Protein AF-H1W0W1-F1 (afdb_monomer)

Sequence (104 aa):
MFCPEAMTFQVNLSKSIPETPKRCKCGYRWKALLPDNKDFVLLKEGFRMSSRFLAKSHSDRNKFACCLCVPSGKSDKYESAEALQAHINLSHTKWQMLHDRDIS

Organism: Colletotrichum higginsianum (strain IMI 349063) (NCBI:txid759273)

Solvent-accessible surface area (backbone atoms only — not comparable to full-atom values): 6257 Å² total; per-residue (Å²): 111,66,27,73,69,12,49,45,46,66,75,38,71,87,63,77,79,66,88,58,102,48,62,47,95,54,53,28,51,57,75,61,81,44,77,90,80,39,78,49,47,79,41,67,97,78,40,64,47,32,60,60,52,50,51,33,14,29,34,35,70,54,21,32,31,52,67,85,29,55,88,74,78,56,55,67,78,24,77,42,70,66,54,44,48,52,50,44,60,74,73,56,84,77,60,67,83,46,57,85,61,68,79,116

Structure (mmCIF, N/CA/C/O backbone):
data_AF-H1W0W1-F1
#
_entry.id   AF-H1W0W1-F1
#
loop_
_atom_site.group_PDB
_atom_site.id
_atom_site.type_symbol
_atom_site.label_atom_id
_atom_site.label_alt_id
_atom_site.label_comp_id
_atom_site.label_asym_id
_atom_site.label_entity_id
_atom_site.label_seq_id
_atom_site.pdbx_PDB_ins_code
_atom_site.Cartn_x
_atom_site.Cartn_y
_atom_site.Cartn_z
_atom_site.occupancy
_atom_site.B_iso_or_equiv
_atom_site.auth_seq_id
_atom_site.auth_comp_id
_atom_site.auth_asym_id
_atom_site.auth_atom_id
_atom_site.pdbx_PDB_model_num
ATOM 1 N N . MET A 1 1 ? 8.316 1.885 -9.139 1.00 71.25 1 MET A N 1
ATOM 2 C CA . MET A 1 1 ? 7.858 0.538 -9.549 1.00 71.25 1 MET A CA 1
ATOM 3 C C . MET A 1 1 ? 7.804 -0.347 -8.312 1.00 71.25 1 MET A C 1
ATOM 5 O O . MET A 1 1 ? 8.718 -0.256 -7.502 1.00 71.25 1 MET A O 1
ATOM 9 N N . PHE A 1 2 ? 6.728 -1.116 -8.130 1.00 81.44 2 PHE A N 1
ATOM 10 C CA . PHE A 1 2 ? 6.583 -2.040 -6.999 1.00 81.44 2 PHE A CA 1
ATOM 11 C C . PHE A 1 2 ? 7.527 -3.229 -7.130 1.00 81.44 2 PHE A C 1
ATOM 13 O O . PHE A 1 2 ? 7.904 -3.615 -8.237 1.00 81.44 2 PHE A O 1
ATOM 20 N N . CYS A 1 3 ? 7.862 -3.847 -6.001 1.00 87.88 3 CYS A N 1
ATOM 21 C CA . CYS A 1 3 ? 8.493 -5.156 -6.035 1.00 87.88 3 CYS A CA 1
ATOM 22 C C . CYS A 1 3 ? 7.511 -6.195 -6.623 1.00 87.88 3 CYS A C 1
ATOM 24 O O . CYS A 1 3 ? 6.318 -6.136 -6.315 1.00 87.88 3 CYS A O 1
ATOM 26 N N . PRO A 1 4 ? 7.972 -7.187 -7.410 1.00 87.38 4 PRO A N 1
ATOM 27 C CA . PRO A 1 4 ? 7.117 -8.279 -7.884 1.00 87.38 4 PRO A CA 1
ATOM 28 C C . PRO A 1 4 ? 6.370 -9.025 -6.769 1.00 87.38 4 PRO A C 1
ATOM 30 O O . PRO A 1 4 ? 5.209 -9.408 -6.933 1.00 87.38 4 PRO A O 1
ATOM 33 N N . GLU A 1 5 ? 7.000 -9.191 -5.602 1.00 87.75 5 GLU A N 1
ATOM 34 C CA . GLU A 1 5 ? 6.338 -9.793 -4.444 1.00 87.75 5 GLU A CA 1
ATOM 35 C C . GLU A 1 5 ? 5.222 -8.881 -3.916 1.00 87.75 5 GLU A C 1
ATOM 37 O O . GLU A 1 5 ? 4.121 -9.377 -3.690 1.00 87.75 5 GLU A O 1
ATOM 42 N N . ALA A 1 6 ? 5.445 -7.562 -3.824 1.00 86.75 6 ALA A N 1
ATOM 43 C CA . ALA A 1 6 ? 4.406 -6.584 -3.474 1.00 86.75 6 ALA A CA 1
ATOM 44 C C . ALA A 1 6 ? 3.213 -6.646 -4.432 1.00 86.75 6 ALA A C 1
ATOM 46 O O . ALA A 1 6 ? 2.070 -6.707 -3.985 1.00 86.75 6 ALA A O 1
ATOM 47 N N . MET A 1 7 ? 3.472 -6.695 -5.744 1.00 85.88 7 MET A N 1
ATOM 48 C CA . MET A 1 7 ? 2.416 -6.813 -6.756 1.00 85.88 7 MET A CA 1
ATOM 49 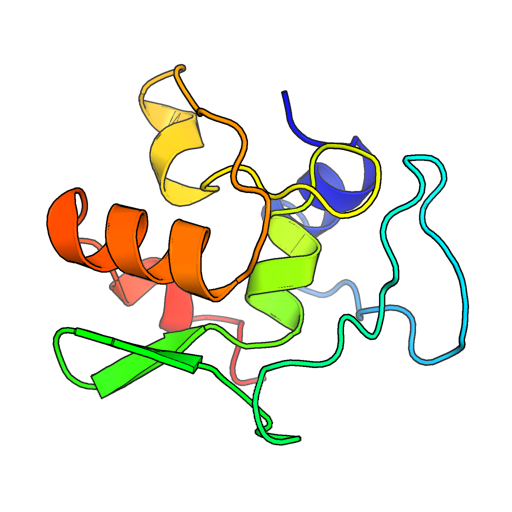C C . MET A 1 7 ? 1.596 -8.088 -6.565 1.00 85.88 7 MET A C 1
ATOM 51 O O . MET A 1 7 ? 0.377 -8.059 -6.706 1.00 85.88 7 MET A O 1
ATOM 55 N N . THR A 1 8 ? 2.232 -9.187 -6.148 1.00 86.62 8 THR A N 1
ATOM 56 C CA . THR A 1 8 ? 1.510 -10.427 -5.833 1.00 86.62 8 THR A CA 1
ATOM 57 C C . THR A 1 8 ? 0.494 -10.219 -4.706 1.00 86.62 8 THR A C 1
ATOM 59 O O . THR A 1 8 ? -0.601 -10.763 -4.780 1.00 86.62 8 THR A O 1
ATOM 62 N N . PHE A 1 9 ? 0.815 -9.414 -3.688 1.00 82.19 9 PHE A N 1
ATOM 63 C CA . PHE A 1 9 ? -0.121 -9.076 -2.606 1.00 82.19 9 PHE A CA 1
ATOM 64 C C . PHE A 1 9 ? -1.217 -8.098 -3.028 1.00 82.19 9 PHE A C 1
ATOM 66 O O . PHE A 1 9 ? -2.273 -8.084 -2.402 1.00 82.19 9 PHE A O 1
ATOM 73 N N . GLN A 1 10 ? -0.986 -7.293 -4.068 1.00 80.62 10 GLN A N 1
ATOM 74 C CA . GLN A 1 10 ? -2.015 -6.422 -4.643 1.00 80.62 10 GLN A CA 1
ATOM 75 C C . GLN 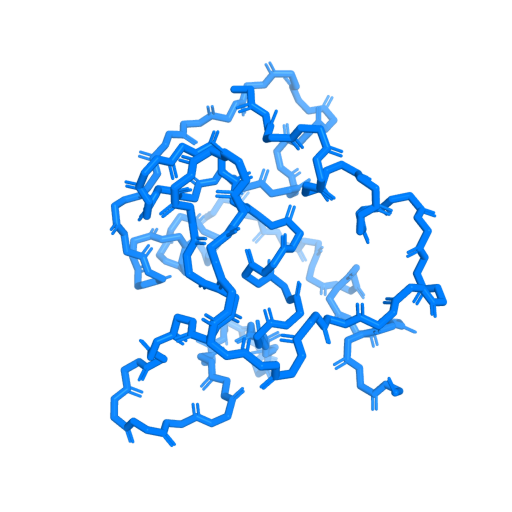A 1 10 ? -3.054 -7.228 -5.436 1.00 80.62 10 GLN A C 1
ATOM 77 O O . GLN A 1 10 ? -4.241 -6.928 -5.353 1.00 80.62 10 GLN A O 1
ATOM 82 N N . VAL A 1 11 ? -2.621 -8.256 -6.179 1.00 81.88 11 VAL A N 1
ATOM 83 C CA . VAL A 1 11 ? -3.510 -9.060 -7.042 1.00 81.88 11 VAL A CA 1
ATOM 84 C C . VAL A 1 11 ? -4.117 -10.265 -6.324 1.00 81.88 11 VAL A C 1
ATOM 86 O O . VAL A 1 11 ? -5.294 -10.566 -6.502 1.00 81.88 11 VAL A O 1
ATOM 89 N N . ASN A 1 12 ? -3.332 -10.961 -5.497 1.00 82.94 12 ASN A N 1
ATOM 90 C CA . ASN A 1 12 ? -3.759 -12.161 -4.792 1.00 82.94 12 ASN A CA 1
ATOM 91 C C . ASN A 1 12 ? -3.981 -11.852 -3.314 1.00 82.94 12 ASN A C 1
ATOM 93 O O . ASN A 1 12 ? -3.068 -11.894 -2.484 1.00 82.94 12 ASN A O 1
ATOM 97 N N . LEU A 1 13 ? -5.237 -11.573 -2.986 1.00 76.50 13 LEU A N 1
ATOM 98 C CA . LEU A 1 13 ? -5.593 -11.147 -1.644 1.00 76.50 13 LEU A CA 1
ATOM 99 C C . LEU A 1 13 ? -5.771 -12.319 -0.659 1.00 76.50 13 LEU A C 1
ATOM 101 O O . LEU A 1 13 ? -5.817 -12.067 0.537 1.00 76.50 13 LEU A O 1
ATOM 105 N N . SER A 1 14 ? -5.785 -13.581 -1.111 1.00 81.00 14 SER A N 1
ATOM 106 C CA . SER A 1 14 ? -5.737 -14.743 -0.202 1.00 81.00 14 SER A CA 1
ATOM 107 C C . SER A 1 14 ? -4.316 -15.082 0.254 1.00 81.00 14 SER A C 1
ATOM 109 O O . SER A 1 14 ? -4.124 -15.874 1.174 1.00 81.00 14 SER A O 1
ATOM 111 N N . LYS A 1 15 ? -3.291 -14.473 -0.359 1.00 82.25 15 LYS A N 1
ATOM 112 C CA . LYS A 1 15 ? -1.897 -14.688 0.034 1.00 82.25 15 LYS A CA 1
ATOM 113 C C . LYS A 1 15 ? -1.625 -14.069 1.406 1.00 82.25 15 LYS A C 1
ATOM 115 O O . LYS A 1 15 ? -1.873 -12.877 1.598 1.00 82.25 15 LYS A O 1
ATOM 120 N N . SER A 1 16 ? -1.083 -14.854 2.333 1.00 81.75 16 SER A N 1
ATOM 121 C CA . SER A 1 16 ? -0.685 -14.403 3.670 1.00 81.75 16 SER A CA 1
ATOM 122 C C . SER A 1 16 ? 0.654 -13.663 3.653 1.00 81.75 16 SER A C 1
ATOM 124 O O . SER A 1 16 ? 1.547 -13.967 2.853 1.00 81.75 16 SER A O 1
ATOM 126 N N . ILE A 1 17 ? 0.800 -12.673 4.539 1.00 81.31 17 ILE A N 1
ATOM 127 C CA . ILE A 1 17 ? 2.089 -12.004 4.744 1.00 81.31 17 ILE A CA 1
ATOM 128 C C . ILE A 1 17 ? 3.043 -12.998 5.418 1.00 81.31 17 ILE A C 1
ATOM 130 O O . ILE A 1 17 ? 2.632 -13.678 6.357 1.00 81.31 17 ILE A O 1
ATOM 134 N N . PRO A 1 18 ? 4.316 -13.080 5.000 1.00 81.75 18 PRO A N 1
ATOM 135 C CA . PRO A 1 18 ? 5.303 -13.897 5.693 1.00 81.75 18 PRO A CA 1
ATOM 136 C C . PRO A 1 18 ? 5.457 -13.496 7.173 1.00 81.75 18 PRO A C 1
ATOM 138 O O . PRO A 1 18 ? 5.828 -12.364 7.474 1.00 81.75 18 PRO A O 1
ATOM 141 N N . GLU A 1 19 ? 5.222 -14.443 8.086 1.00 68.81 19 GLU A N 1
ATOM 142 C CA . GLU A 1 19 ? 5.233 -14.221 9.548 1.00 68.81 19 GLU A CA 1
ATOM 143 C C . GLU A 1 19 ? 6.636 -14.284 10.181 1.00 68.81 19 GLU A C 1
ATOM 145 O O . GLU A 1 19 ? 6.876 -13.789 11.282 1.00 68.81 19 GLU A O 1
ATOM 150 N N . THR A 1 20 ? 7.593 -14.893 9.482 1.00 64.00 20 THR A N 1
ATOM 151 C CA . THR A 1 20 ? 8.975 -15.074 9.956 1.00 64.00 20 THR A CA 1
ATOM 152 C C . THR A 1 20 ? 9.844 -13.867 9.595 1.00 64.00 20 THR A C 1
ATOM 154 O O . THR A 1 20 ? 9.490 -13.133 8.669 1.00 64.00 20 THR A O 1
ATOM 157 N N . PRO A 1 21 ? 10.994 -13.634 10.269 1.00 61.81 21 PRO A N 1
ATOM 158 C CA . PRO A 1 21 ? 11.933 -12.566 9.919 1.00 61.81 21 PRO A CA 1
ATOM 159 C C . PRO A 1 21 ? 12.628 -12.874 8.584 1.00 61.81 21 PRO A C 1
ATOM 161 O O . PRO A 1 21 ? 13.821 -13.149 8.505 1.00 61.81 21 PRO A O 1
ATOM 164 N N . LYS A 1 22 ? 11.854 -12.833 7.505 1.00 71.69 22 LYS A N 1
ATOM 165 C CA . LYS A 1 22 ? 12.311 -12.886 6.130 1.00 71.69 22 LYS A CA 1
ATOM 166 C C . LYS A 1 22 ? 12.407 -11.458 5.612 1.00 71.69 22 LYS A C 1
ATOM 168 O O . LYS A 1 22 ? 11.651 -10.564 6.003 1.00 71.69 22 LYS A O 1
ATOM 173 N N . ARG A 1 23 ? 13.363 -11.244 4.719 1.00 82.38 23 ARG A N 1
ATOM 174 C CA . ARG A 1 23 ? 13.383 -10.068 3.855 1.00 82.38 23 ARG A CA 1
ATOM 175 C C . ARG A 1 23 ? 12.820 -10.485 2.507 1.00 82.38 23 ARG A C 1
ATOM 177 O O . ARG A 1 23 ? 13.102 -11.583 2.034 1.00 82.38 23 ARG A O 1
ATOM 184 N N . CYS A 1 24 ? 12.020 -9.622 1.904 1.00 86.38 24 CYS A N 1
ATOM 185 C CA . CYS A 1 24 ? 11.723 -9.706 0.484 1.00 86.38 24 CYS A CA 1
ATOM 186 C C . CYS A 1 24 ? 13.035 -9.623 -0.312 1.00 86.38 24 CYS A C 1
ATOM 188 O O . CYS A 1 24 ? 14.006 -9.013 0.153 1.00 86.38 24 CYS A O 1
ATOM 190 N N . LYS A 1 25 ? 13.068 -10.167 -1.534 1.00 84.44 25 LYS A N 1
ATOM 191 C CA . LYS A 1 25 ? 14.236 -10.038 -2.421 1.00 84.44 25 LYS A CA 1
ATOM 192 C C . LYS A 1 25 ? 14.608 -8.579 -2.718 1.00 84.44 25 LYS A C 1
ATOM 194 O O . LYS A 1 25 ? 15.775 -8.297 -2.963 1.00 84.44 25 LYS A O 1
ATOM 199 N N . CYS A 1 26 ? 13.661 -7.640 -2.626 1.00 84.88 26 CYS A N 1
ATOM 200 C CA . CYS A 1 26 ? 13.940 -6.203 -2.752 1.00 84.88 26 CYS A CA 1
ATOM 201 C C . CYS A 1 26 ? 14.538 -5.564 -1.480 1.00 84.88 26 CYS A C 1
ATOM 203 O O . CYS A 1 26 ? 14.749 -4.356 -1.433 1.00 84.88 26 CYS A O 1
ATOM 205 N N . GLY A 1 27 ? 14.766 -6.340 -0.415 1.00 81.50 27 GLY A N 1
ATOM 206 C CA . GLY A 1 27 ? 15.303 -5.864 0.861 1.00 81.50 27 GLY A CA 1
ATOM 207 C C . GLY A 1 27 ? 14.262 -5.343 1.856 1.00 81.50 27 GLY A C 1
ATOM 208 O O . GLY A 1 27 ? 14.648 -4.934 2.949 1.00 81.50 27 GLY A O 1
ATOM 209 N N . TYR A 1 28 ? 12.968 -5.375 1.517 1.00 84.12 28 TYR A N 1
ATOM 210 C CA . TYR A 1 28 ? 11.881 -5.018 2.435 1.00 84.12 28 TYR A CA 1
ATOM 211 C C . TYR A 1 28 ? 11.755 -6.027 3.586 1.00 84.12 28 TYR A C 1
ATOM 213 O O . TYR A 1 28 ? 11.853 -7.237 3.377 1.00 84.12 28 TYR A O 1
ATOM 221 N N . ARG A 1 29 ? 11.524 -5.540 4.809 1.00 81.31 29 ARG A N 1
ATOM 222 C CA . ARG A 1 29 ? 11.271 -6.376 5.994 1.00 81.31 29 ARG A CA 1
ATOM 223 C C . ARG A 1 29 ? 9.765 -6.605 6.149 1.00 81.31 29 ARG A C 1
ATOM 225 O O . ARG A 1 29 ? 9.044 -5.647 6.388 1.00 81.31 29 ARG A O 1
ATOM 232 N N . TRP A 1 30 ? 9.309 -7.861 6.079 1.00 73.56 30 TRP A N 1
ATOM 233 C CA . TRP A 1 30 ? 7.876 -8.218 6.151 1.00 73.56 30 TRP A CA 1
ATOM 234 C C . TRP A 1 30 ? 7.195 -7.810 7.460 1.00 73.56 30 TRP A C 1
ATOM 236 O O . TRP A 1 30 ? 6.015 -7.482 7.464 1.00 73.56 30 TRP A O 1
ATOM 246 N N . LYS A 1 31 ? 7.966 -7.742 8.549 1.00 67.12 31 LYS A N 1
ATOM 247 C CA . LYS A 1 31 ? 7.571 -7.117 9.813 1.00 67.12 31 LYS A CA 1
ATOM 248 C C . LYS A 1 31 ? 8.222 -5.739 9.922 1.00 67.12 31 LYS A C 1
ATOM 250 O O . LYS A 1 31 ? 9.126 -5.535 10.735 1.00 67.12 31 LYS A O 1
ATOM 255 N N . ALA A 1 32 ? 7.855 -4.824 9.024 1.00 61.31 32 ALA A N 1
ATOM 256 C CA . ALA A 1 32 ? 8.214 -3.423 9.197 1.00 61.31 32 ALA A CA 1
ATOM 257 C C . ALA A 1 32 ? 7.585 -2.982 10.522 1.00 61.31 32 ALA A C 1
ATOM 259 O O . ALA A 1 32 ? 6.374 -3.098 10.688 1.00 61.31 32 ALA A O 1
ATOM 260 N N . LEU A 1 33 ? 8.417 -2.591 11.490 1.00 60.56 33 LEU A N 1
ATOM 261 C CA . LEU A 1 33 ? 7.932 -2.064 12.758 1.00 60.56 33 LEU A CA 1
ATOM 262 C C . LEU A 1 33 ? 7.119 -0.819 12.420 1.00 60.56 33 LEU A C 1
ATOM 264 O O . LEU A 1 33 ? 7.675 0.180 11.967 1.00 60.56 33 LEU A O 1
ATOM 268 N N . LEU A 1 34 ? 5.803 -0.929 12.557 1.00 66.94 34 LEU A N 1
ATOM 269 C CA . LEU A 1 34 ? 4.940 0.234 12.567 1.00 66.94 34 LEU A CA 1
ATOM 270 C C . LEU A 1 34 ? 5.370 1.120 13.748 1.00 66.94 34 LEU A C 1
ATOM 272 O O . LEU A 1 34 ? 5.822 0.588 14.773 1.00 66.94 34 LEU A O 1
ATOM 276 N N . PRO A 1 35 ? 5.265 2.451 13.619 1.00 65.75 35 PRO A N 1
ATOM 277 C CA . PRO A 1 35 ? 5.579 3.355 14.718 1.00 65.75 35 PRO A CA 1
ATOM 278 C C . PRO A 1 35 ? 4.822 2.959 15.995 1.00 65.75 35 PRO A C 1
ATOM 280 O O . PRO A 1 35 ? 3.668 2.526 15.948 1.00 65.75 35 PRO A O 1
ATOM 283 N N . ASP A 1 36 ? 5.496 3.092 17.139 1.00 64.81 36 ASP A N 1
ATOM 284 C CA . ASP A 1 36 ? 4.963 2.821 18.484 1.00 64.81 36 ASP A CA 1
ATOM 285 C C . ASP A 1 36 ? 4.473 1.382 18.752 1.00 64.81 36 ASP A C 1
ATOM 287 O O . ASP A 1 36 ? 3.635 1.184 19.629 1.00 64.81 36 ASP A O 1
ATOM 291 N N . ASN A 1 37 ? 4.953 0.364 18.021 1.00 61.12 37 ASN A N 1
ATOM 292 C CA . ASN A 1 37 ? 4.464 -1.026 18.136 1.00 61.12 37 ASN A CA 1
ATOM 293 C C . ASN A 1 37 ? 2.946 -1.174 17.902 1.00 61.12 37 ASN A C 1
ATOM 295 O O . ASN A 1 37 ? 2.327 -2.112 18.404 1.00 61.12 37 ASN A O 1
ATOM 299 N N . LYS A 1 38 ? 2.333 -0.259 17.147 1.00 68.19 38 LYS A N 1
ATOM 300 C CA . LYS A 1 38 ? 0.908 -0.338 16.800 1.00 68.19 38 LYS A CA 1
ATOM 301 C C . LYS A 1 38 ? 0.670 -1.398 15.723 1.00 68.19 38 LYS A C 1
ATOM 303 O O . LYS A 1 38 ? 1.502 -1.580 14.842 1.00 68.19 38 LYS A O 1
ATOM 308 N N . ASP A 1 39 ? -0.501 -2.034 15.728 1.00 73.12 39 ASP A N 1
ATOM 309 C CA . ASP A 1 39 ? -0.916 -2.976 14.671 1.00 73.12 39 ASP A CA 1
ATOM 310 C C . ASP A 1 39 ? -1.241 -2.289 13.330 1.00 73.12 39 ASP A C 1
ATOM 312 O O . ASP A 1 39 ? -1.286 -2.931 12.275 1.00 73.12 39 ASP A O 1
ATOM 316 N N . PHE A 1 40 ? -1.477 -0.973 13.355 1.00 77.19 40 PHE A N 1
ATOM 317 C CA . PHE A 1 40 ? -1.779 -0.154 12.182 1.00 77.19 40 PHE A CA 1
ATOM 318 C C . PHE A 1 40 ? -1.446 1.328 12.405 1.00 77.19 40 PHE A C 1
ATOM 320 O O . PHE A 1 40 ? -1.378 1.815 13.534 1.00 77.19 40 PHE A O 1
ATOM 327 N N . VAL A 1 41 ? -1.317 2.069 11.304 1.00 84.06 41 VAL A N 1
ATOM 328 C CA . VAL A 1 41 ? -1.271 3.539 11.284 1.00 84.06 41 VAL A CA 1
ATOM 329 C C . VAL A 1 41 ? -2.644 4.077 10.873 1.00 84.06 41 VAL A C 1
ATOM 331 O O . VAL A 1 41 ? -3.228 3.607 9.898 1.00 84.06 41 VAL A O 1
ATOM 334 N N . LEU A 1 42 ? -3.185 5.046 11.618 1.00 84.00 42 LEU A N 1
ATOM 335 C CA . LEU A 1 42 ? -4.474 5.668 11.299 1.00 84.00 42 LEU A CA 1
ATOM 336 C C . LEU A 1 42 ? -4.349 6.599 10.096 1.00 84.00 42 LEU A C 1
ATOM 338 O O . LEU A 1 42 ? -3.494 7.474 10.055 1.00 84.00 42 LEU A O 1
ATOM 342 N N . LEU A 1 43 ? -5.235 6.448 9.134 1.00 83.00 43 LEU A N 1
ATOM 343 C CA . LEU A 1 43 ? -5.410 7.374 8.030 1.00 83.00 43 LEU A CA 1
ATOM 344 C C . LEU A 1 43 ? -6.571 8.328 8.351 1.00 83.00 43 LEU A C 1
ATOM 346 O O . LEU A 1 43 ? -7.264 8.176 9.363 1.00 83.00 43 LEU A O 1
ATOM 350 N N . LYS A 1 44 ? -6.778 9.331 7.495 1.00 80.50 44 LYS A N 1
ATOM 351 C CA . LYS A 1 44 ? -7.931 10.241 7.561 1.00 80.50 44 LYS A CA 1
ATOM 352 C C . LYS A 1 44 ? -9.228 9.424 7.648 1.00 80.50 44 LYS A C 1
ATOM 354 O O . LYS A 1 44 ? -9.264 8.299 7.173 1.00 80.50 44 LYS A O 1
ATOM 359 N N . GLU A 1 45 ? -10.283 9.974 8.252 1.00 76.81 45 GLU A N 1
ATOM 360 C CA . GLU A 1 45 ? -11.625 9.354 8.286 1.00 76.81 45 GLU A CA 1
ATOM 361 C C . GLU A 1 45 ? -11.684 7.987 9.009 1.00 76.81 45 GLU A C 1
ATOM 363 O O . GLU A 1 45 ? -12.642 7.240 8.855 1.00 76.81 45 GLU A O 1
ATOM 368 N N . GLY A 1 46 ? -10.683 7.667 9.841 1.00 76.44 46 GLY A N 1
ATOM 369 C CA . GLY A 1 46 ? -10.668 6.457 10.675 1.00 76.44 46 GLY A CA 1
ATOM 370 C C . GLY A 1 46 ? -10.169 5.195 9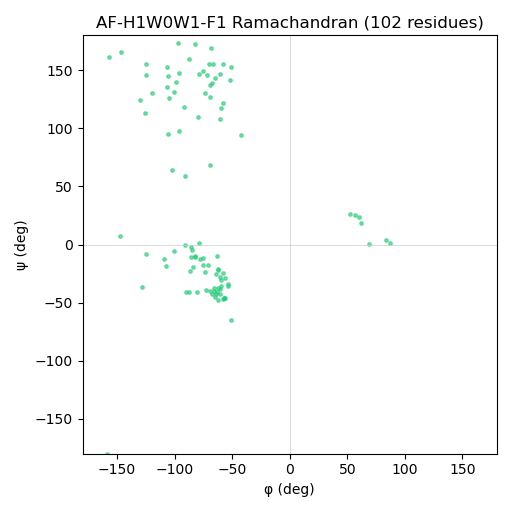.965 1.00 76.44 46 GLY A C 1
ATOM 371 O O . GLY A 1 46 ? -10.157 4.118 10.565 1.00 76.44 46 GLY A O 1
ATOM 372 N N . PHE A 1 47 ? -9.720 5.323 8.715 1.00 79.06 47 PHE A N 1
ATOM 373 C CA . PHE A 1 47 ? -9.156 4.223 7.938 1.00 79.06 47 PHE A CA 1
ATOM 374 C C . PHE A 1 47 ? -7.832 3.729 8.536 1.00 79.06 47 PHE A C 1
ATOM 376 O O . PHE A 1 47 ? -7.129 4.460 9.233 1.00 79.06 47 PHE A O 1
ATOM 383 N N . ARG A 1 48 ? -7.473 2.467 8.278 1.00 81.00 48 ARG A N 1
ATOM 384 C CA . ARG A 1 48 ? -6.278 1.837 8.858 1.00 81.00 48 ARG A CA 1
ATOM 385 C C . ARG A 1 48 ? -5.307 1.397 7.778 1.00 81.00 48 ARG A C 1
ATOM 387 O O . ARG A 1 48 ? -5.666 0.684 6.848 1.00 81.00 48 ARG A O 1
ATOM 394 N N . MET A 1 49 ? -4.052 1.774 7.955 1.00 83.50 49 MET A N 1
ATOM 395 C CA . MET A 1 49 ? -2.927 1.255 7.202 1.00 83.50 49 MET A CA 1
ATOM 396 C C . MET A 1 49 ? -2.272 0.126 8.002 1.00 83.50 49 MET A C 1
ATOM 398 O O . MET A 1 49 ? -1.493 0.376 8.922 1.00 83.50 49 MET A O 1
ATOM 402 N N . SER A 1 50 ? -2.628 -1.115 7.672 1.00 81.50 50 SER A N 1
ATOM 403 C CA . SER A 1 50 ? -2.132 -2.319 8.346 1.00 81.50 50 SER A CA 1
ATOM 404 C C . SER A 1 50 ? -0.760 -2.766 7.824 1.00 81.50 50 SER A C 1
ATOM 406 O O . SER A 1 50 ? -0.273 -2.307 6.786 1.00 81.50 50 SER A O 1
ATOM 408 N N . SER A 1 51 ? -0.165 -3.756 8.492 1.00 81.31 51 SER A N 1
ATOM 409 C CA . SER A 1 51 ? 1.017 -4.470 7.986 1.00 81.31 51 SER A CA 1
ATOM 410 C C . SER A 1 51 ? 0.810 -5.040 6.575 1.00 81.31 51 SER A C 1
ATOM 412 O O . SER A 1 51 ? 1.736 -5.039 5.765 1.00 81.31 51 SER A O 1
ATOM 414 N N . ARG A 1 52 ? -0.414 -5.473 6.237 1.00 82.12 52 ARG A N 1
ATOM 415 C CA . ARG A 1 52 ? -0.765 -5.981 4.900 1.00 82.12 52 ARG A CA 1
ATOM 416 C C . ARG A 1 52 ? -0.754 -4.880 3.852 1.00 82.12 52 ARG A C 1
ATOM 418 O O . ARG A 1 52 ? -0.201 -5.071 2.764 1.00 82.12 52 ARG A O 1
ATOM 425 N N . PHE A 1 53 ? -1.255 -3.701 4.205 1.00 84.25 53 PHE A N 1
ATOM 426 C CA . PHE A 1 53 ? -1.145 -2.535 3.343 1.00 84.25 53 PHE A CA 1
ATOM 427 C C . PHE A 1 53 ? 0.318 -2.168 3.059 1.00 84.25 53 PHE A C 1
ATOM 429 O O . PHE A 1 53 ? 0.693 -1.875 1.922 1.00 84.25 53 PHE A O 1
ATOM 436 N N . LEU A 1 54 ? 1.173 -2.207 4.078 1.00 85.62 54 LEU A N 1
ATOM 437 C CA . LEU A 1 54 ? 2.598 -1.947 3.893 1.00 85.62 54 LEU A CA 1
ATOM 438 C C . LEU A 1 54 ? 3.268 -3.032 3.039 1.00 85.62 54 LEU A C 1
ATOM 440 O O . LEU A 1 54 ? 4.045 -2.714 2.135 1.00 85.62 54 LEU A O 1
ATOM 444 N N . ALA A 1 55 ? 2.896 -4.297 3.241 1.00 85.56 55 ALA A N 1
ATOM 445 C CA . ALA A 1 55 ? 3.377 -5.423 2.450 1.00 85.56 55 ALA A CA 1
ATOM 446 C C . ALA A 1 55 ? 2.985 -5.318 0.968 1.00 85.56 55 ALA A C 1
ATOM 448 O O . ALA A 1 55 ? 3.804 -5.636 0.110 1.00 85.56 55 ALA A O 1
ATOM 449 N N . LYS A 1 56 ? 1.793 -4.817 0.625 1.00 86.25 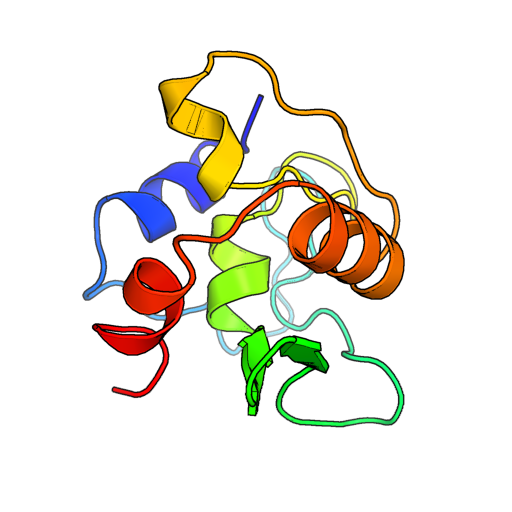56 LYS A N 1
ATOM 450 C CA . LYS A 1 56 ? 1.419 -4.563 -0.783 1.00 86.25 56 LYS A CA 1
ATOM 451 C C . LYS A 1 56 ? 2.030 -3.276 -1.348 1.00 86.25 56 LYS A C 1
ATOM 453 O O . LYS A 1 56 ? 2.023 -3.079 -2.561 1.00 86.25 56 LYS A O 1
ATOM 458 N N . SER A 1 57 ? 2.587 -2.423 -0.490 1.00 88.06 57 SER A N 1
ATOM 459 C CA . SER A 1 57 ? 3.122 -1.113 -0.862 1.00 88.06 57 SER A CA 1
ATOM 460 C C . SER A 1 57 ? 4.645 -1.079 -1.019 1.00 88.06 57 SER A C 1
ATOM 462 O O . SER A 1 57 ? 5.184 -0.065 -1.440 1.00 88.06 57 SER A O 1
ATOM 464 N N . HIS A 1 58 ? 5.391 -2.141 -0.710 1.00 88.50 58 HIS A N 1
ATOM 465 C CA . HIS A 1 58 ? 6.854 -2.067 -0.781 1.00 88.50 58 HIS A CA 1
ATOM 466 C C . HIS A 1 58 ? 7.396 -2.024 -2.225 1.00 88.50 58 HIS A C 1
ATOM 468 O O . HIS A 1 58 ? 6.860 -2.638 -3.151 1.00 88.50 58 HIS A O 1
ATOM 474 N N . SER A 1 59 ? 8.495 -1.296 -2.426 1.00 85.06 59 SER A N 1
ATOM 475 C CA . SER A 1 59 ? 9.105 -1.098 -3.753 1.00 85.06 59 SER A CA 1
ATOM 476 C C . SER A 1 59 ? 10.598 -1.416 -3.805 1.00 85.06 59 SER A C 1
ATOM 478 O O . SER A 1 59 ? 11.077 -1.938 -4.806 1.00 85.06 59 SER A O 1
ATOM 480 N N . ASP A 1 60 ? 11.329 -1.111 -2.736 1.00 79.06 60 ASP A N 1
ATOM 481 C CA . ASP A 1 60 ? 12.794 -1.158 -2.665 1.00 79.06 60 ASP A CA 1
ATOM 482 C C . ASP A 1 60 ? 13.228 -1.270 -1.192 1.00 79.06 60 ASP A C 1
ATOM 484 O O . ASP A 1 60 ? 12.356 -1.288 -0.320 1.00 79.06 60 ASP A O 1
ATOM 488 N N . ARG A 1 61 ? 14.535 -1.327 -0.890 1.00 80.38 61 ARG A N 1
ATOM 489 C CA . ARG A 1 61 ? 15.110 -1.437 0.470 1.00 80.38 61 ARG A CA 1
ATOM 490 C C . ARG A 1 61 ? 14.405 -0.522 1.482 1.00 80.38 61 ARG A C 1
ATOM 492 O O . ARG A 1 61 ? 14.760 0.642 1.628 1.00 80.38 61 ARG A O 1
ATOM 499 N N . ASN A 1 62 ? 13.423 -1.076 2.192 1.00 75.94 62 ASN A N 1
ATOM 500 C CA . ASN A 1 62 ? 12.559 -0.377 3.150 1.00 75.94 62 ASN A CA 1
ATOM 501 C C . ASN A 1 62 ? 11.871 0.895 2.611 1.00 75.94 62 ASN A C 1
ATOM 503 O O . ASN A 1 62 ? 11.522 1.768 3.396 1.00 75.94 62 ASN A O 1
ATOM 507 N N . LYS A 1 63 ? 11.645 0.994 1.295 1.00 87.62 63 LYS A N 1
ATOM 508 C CA . LYS A 1 63 ? 10.860 2.074 0.683 1.00 87.62 63 LYS A CA 1
ATOM 509 C C . LYS A 1 63 ? 9.491 1.580 0.252 1.00 87.62 63 LYS A C 1
ATOM 511 O O . LYS A 1 63 ? 9.338 0.468 -0.266 1.00 87.62 63 LYS A O 1
ATOM 516 N N . PHE A 1 64 ? 8.512 2.458 0.372 1.00 88.69 64 PHE A N 1
ATOM 517 C CA . PHE A 1 64 ? 7.134 2.230 -0.023 1.00 88.69 64 PHE A CA 1
ATOM 518 C C . PHE A 1 64 ? 6.791 2.994 -1.295 1.00 88.69 64 PHE A C 1
ATOM 520 O O . PHE A 1 64 ? 7.374 4.024 -1.589 1.00 88.69 64 PHE A O 1
ATOM 527 N N . ALA A 1 65 ? 5.833 2.487 -2.043 1.00 89.44 65 ALA A N 1
ATOM 528 C CA . ALA A 1 65 ? 5.157 3.126 -3.151 1.00 89.44 65 ALA A CA 1
ATOM 529 C C . ALA A 1 65 ? 3.655 3.079 -2.842 1.00 89.44 65 ALA A C 1
ATOM 531 O O . ALA A 1 65 ? 3.171 2.139 -2.209 1.00 89.44 65 ALA A O 1
ATOM 532 N N . CYS A 1 66 ? 2.902 4.093 -3.251 1.00 89.06 66 CYS A N 1
ATOM 533 C CA . CYS A 1 66 ? 1.483 4.163 -2.934 1.00 89.06 66 CYS A CA 1
ATOM 534 C C . CYS A 1 66 ? 0.695 3.267 -3.893 1.00 89.06 66 CYS A C 1
ATOM 536 O O . CYS A 1 66 ? 0.582 3.568 -5.081 1.00 89.06 66 CYS A O 1
ATOM 538 N N . CYS A 1 67 ? 0.147 2.150 -3.400 1.00 85.38 67 CYS A N 1
ATOM 539 C CA . CYS A 1 67 ? -0.633 1.230 -4.240 1.00 85.38 67 CYS A CA 1
ATOM 540 C C . CYS A 1 67 ? -1.906 1.874 -4.823 1.00 85.38 67 CYS A C 1
ATOM 542 O O . CYS A 1 67 ? -2.387 1.444 -5.867 1.00 85.38 67 CYS A O 1
ATOM 544 N N . LEU A 1 68 ? -2.403 2.956 -4.217 1.00 84.81 68 LEU A N 1
ATOM 545 C CA . LEU A 1 68 ? -3.524 3.738 -4.748 1.00 84.81 68 LEU A CA 1
ATOM 546 C C . LEU A 1 68 ? -3.126 4.627 -5.935 1.00 84.81 68 LEU A C 1
ATOM 548 O O . LEU A 1 68 ? -3.985 5.039 -6.707 1.00 84.81 68 LEU A O 1
ATOM 552 N N . CYS A 1 69 ? -1.829 4.878 -6.126 1.00 86.69 69 CYS A N 1
ATOM 553 C CA . CYS A 1 69 ? -1.301 5.576 -7.294 1.00 86.69 69 CYS A CA 1
ATOM 554 C C . CYS A 1 69 ? -1.035 4.650 -8.494 1.00 86.69 69 CYS A C 1
ATOM 556 O O . CYS A 1 69 ? -0.618 5.118 -9.550 1.00 86.69 69 CYS A O 1
ATOM 558 N N . VAL A 1 70 ? -1.255 3.333 -8.377 1.00 78.25 70 VAL A N 1
ATOM 559 C CA . VAL A 1 70 ? -1.053 2.400 -9.504 1.00 78.25 70 VAL A CA 1
ATOM 560 C C . VAL A 1 70 ? -1.873 2.801 -10.742 1.00 78.25 70 VAL A C 1
ATOM 562 O O . VAL A 1 70 ? -1.280 2.870 -11.819 1.00 78.25 70 VAL A O 1
ATOM 565 N N . PRO A 1 71 ? -3.176 3.146 -10.634 1.00 74.94 71 PRO A N 1
ATOM 566 C CA . PRO A 1 71 ? -3.975 3.528 -11.800 1.00 74.94 71 PRO A CA 1
ATOM 567 C C . PRO A 1 71 ? -3.496 4.806 -12.500 1.00 74.94 71 PRO A C 1
ATOM 569 O O . PRO A 1 71 ? -3.750 4.973 -13.688 1.00 74.94 71 PRO A O 1
ATOM 572 N N . SER A 1 72 ? -2.808 5.712 -11.795 1.00 75.38 72 SER A N 1
ATOM 573 C CA . SER A 1 72 ? -2.291 6.957 -12.383 1.00 75.38 72 SER A CA 1
ATOM 574 C C . SER A 1 72 ? -0.928 6.783 -13.064 1.00 75.38 72 SER A C 1
ATOM 576 O O . SER A 1 72 ? -0.408 7.734 -13.648 1.00 75.38 72 SER A O 1
ATOM 578 N N . GLY A 1 73 ? -0.322 5.592 -12.978 1.00 70.44 73 GLY A N 1
ATOM 579 C CA . GLY A 1 73 ? 0.980 5.282 -13.573 1.00 70.44 73 GLY A CA 1
ATOM 580 C C . GLY A 1 73 ? 2.174 5.989 -12.915 1.00 70.44 73 GLY A C 1
ATOM 581 O O . GLY A 1 73 ? 3.311 5.780 -13.337 1.00 70.44 73 GLY A O 1
ATOM 582 N N . LYS A 1 74 ? 1.951 6.800 -11.873 1.00 70.94 74 LYS A N 1
ATOM 583 C CA . LYS A 1 74 ? 2.987 7.572 -11.174 1.00 70.94 74 LYS A CA 1
ATOM 584 C C . LYS A 1 74 ? 2.945 7.264 -9.688 1.00 70.94 74 LYS A C 1
ATOM 586 O O . LYS A 1 74 ? 1.999 7.649 -9.019 1.00 70.94 74 LYS A O 1
ATOM 591 N N . SER A 1 75 ? 3.982 6.625 -9.155 1.00 77.06 75 SER A N 1
ATOM 592 C CA . SER A 1 75 ? 4.158 6.499 -7.707 1.00 77.06 75 SER A CA 1
ATOM 593 C C . SER A 1 75 ? 5.562 6.911 -7.318 1.00 77.06 75 SER A C 1
ATOM 595 O O . SER A 1 75 ? 6.534 6.297 -7.770 1.00 77.06 75 SER A O 1
ATOM 597 N N . ASP A 1 76 ? 5.640 7.875 -6.409 1.00 86.25 76 ASP A N 1
ATOM 598 C CA . ASP A 1 76 ? 6.871 8.202 -5.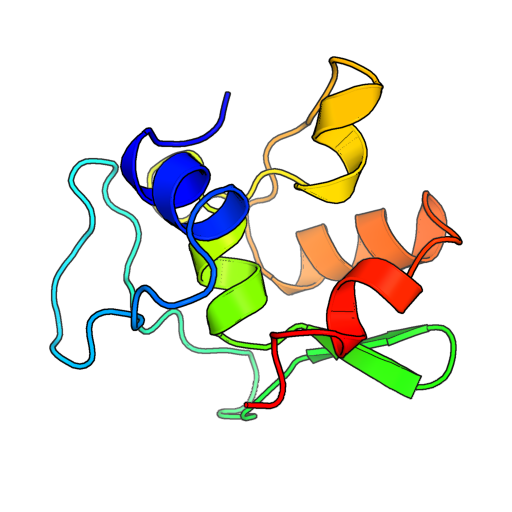705 1.00 86.25 76 ASP A CA 1
ATOM 599 C C . ASP A 1 76 ? 7.267 7.075 -4.747 1.00 86.25 76 ASP A C 1
ATOM 601 O O . ASP A 1 76 ? 6.508 6.120 -4.512 1.00 86.25 76 ASP A O 1
ATOM 605 N N . LYS A 1 77 ? 8.493 7.182 -4.227 1.00 89.06 77 LYS A N 1
ATOM 606 C CA . LYS A 1 77 ? 9.022 6.301 -3.188 1.00 89.06 77 LYS A CA 1
ATOM 607 C C . LYS A 1 77 ? 9.043 7.044 -1.852 1.00 89.06 77 LYS A C 1
ATOM 609 O O . LYS A 1 77 ? 9.664 8.096 -1.748 1.00 89.06 77 LYS A O 1
ATOM 614 N N . TYR A 1 78 ? 8.438 6.454 -0.831 1.00 90.25 78 TYR A N 1
ATOM 615 C CA . TYR A 1 78 ? 8.371 6.972 0.534 1.00 90.25 78 TYR A CA 1
ATOM 616 C C . TYR A 1 78 ? 9.298 6.164 1.437 1.00 90.25 78 TYR A C 1
ATOM 618 O O . TYR A 1 78 ? 9.336 4.937 1.355 1.00 90.25 78 TYR A O 1
ATOM 626 N N . GLU A 1 79 ? 10.060 6.838 2.290 1.00 88.44 79 GLU A N 1
ATOM 627 C CA . GLU A 1 79 ? 11.092 6.194 3.117 1.00 88.44 79 GLU A CA 1
ATOM 628 C C . GLU A 1 79 ? 10.551 5.619 4.430 1.00 88.44 79 GLU A C 1
ATOM 630 O O . GLU A 1 79 ? 11.240 4.856 5.101 1.00 88.44 79 GLU A O 1
ATOM 635 N N . SER A 1 80 ? 9.308 5.950 4.783 1.00 87.50 80 SER A N 1
ATOM 636 C CA . SER A 1 80 ? 8.664 5.489 6.008 1.00 87.50 80 SER A CA 1
ATOM 637 C C . SER A 1 80 ? 7.156 5.296 5.818 1.00 87.50 80 SER A C 1
ATOM 639 O O . SER A 1 80 ? 6.571 5.748 4.826 1.00 87.50 80 SER A O 1
ATOM 641 N N . ALA A 1 81 ? 6.525 4.605 6.769 1.00 86.88 81 ALA A N 1
ATOM 642 C CA . ALA A 1 81 ? 5.077 4.420 6.779 1.00 86.88 81 ALA A CA 1
ATOM 643 C C . ALA A 1 81 ? 4.354 5.764 6.983 1.00 86.88 81 ALA A C 1
ATOM 645 O O . ALA A 1 81 ? 3.345 6.025 6.342 1.00 86.88 81 ALA A O 1
ATOM 646 N N . GLU A 1 82 ? 4.902 6.653 7.806 1.00 89.06 82 GLU A N 1
ATOM 647 C CA . GLU A 1 82 ? 4.388 8.000 8.073 1.00 89.06 82 GLU A CA 1
ATOM 648 C C . GLU A 1 82 ? 4.423 8.875 6.816 1.00 89.06 82 GLU A C 1
ATOM 650 O O . GLU A 1 82 ? 3.450 9.557 6.502 1.00 89.06 82 GLU A O 1
ATOM 655 N N . ALA A 1 83 ? 5.509 8.816 6.038 1.00 90.75 83 ALA A N 1
ATOM 656 C CA . ALA A 1 83 ? 5.594 9.533 4.768 1.00 90.75 83 ALA A CA 1
ATOM 657 C C . ALA A 1 83 ? 4.546 9.023 3.761 1.00 90.75 83 ALA A C 1
ATOM 659 O O . ALA A 1 83 ? 3.897 9.814 3.073 1.00 90.75 83 ALA A O 1
ATOM 660 N N . LEU A 1 84 ? 4.338 7.702 3.713 1.00 89.81 84 LEU A N 1
ATOM 661 C CA . LEU A 1 84 ? 3.295 7.094 2.890 1.00 89.81 84 LEU A CA 1
ATOM 662 C C . LEU A 1 84 ? 1.892 7.511 3.359 1.00 89.81 84 LEU A C 1
ATOM 664 O O . LEU A 1 84 ? 1.077 7.897 2.526 1.00 89.81 84 LEU A O 1
ATOM 668 N N . GLN A 1 85 ? 1.631 7.484 4.669 1.00 89.50 85 GLN A N 1
ATOM 669 C CA . GLN A 1 85 ? 0.389 7.938 5.308 1.00 89.50 85 GLN A CA 1
ATOM 670 C C . GLN A 1 85 ? 0.088 9.403 4.976 1.00 89.50 85 GLN A C 1
ATOM 672 O O . GLN A 1 85 ? -1.046 9.727 4.629 1.00 89.50 85 GLN A O 1
ATOM 677 N N . ALA A 1 86 ? 1.082 10.289 5.075 1.00 91.19 86 ALA A N 1
ATOM 678 C CA . ALA A 1 86 ? 0.918 11.707 4.779 1.00 91.19 86 ALA A CA 1
ATOM 679 C C . ALA A 1 86 ? 0.521 11.930 3.313 1.00 91.19 86 ALA A C 1
ATOM 681 O O . ALA A 1 86 ? -0.455 12.628 3.038 1.00 91.19 86 ALA A O 1
ATOM 682 N N . HIS A 1 87 ? 1.223 11.279 2.377 1.00 91.38 87 HIS A N 1
ATOM 683 C CA . HIS A 1 87 ? 0.865 11.329 0.958 1.00 91.38 87 HIS A CA 1
ATOM 684 C C . HIS A 1 87 ? -0.557 10.826 0.719 1.00 91.38 87 HIS A C 1
ATOM 686 O O . HIS A 1 87 ? -1.326 11.467 0.003 1.00 91.38 87 HIS A O 1
ATOM 692 N N . ILE A 1 88 ? -0.883 9.686 1.323 1.00 88.94 88 ILE A N 1
ATOM 693 C CA . ILE A 1 88 ? -2.199 9.070 1.298 1.00 88.94 88 ILE A CA 1
ATOM 694 C C . ILE A 1 88 ? -3.238 10.121 1.711 1.00 88.94 88 ILE A C 1
ATOM 696 O O . ILE A 1 88 ? -4.004 10.575 0.859 1.00 88.94 88 ILE A O 1
ATOM 700 N N . ASN A 1 89 ? -3.194 10.596 2.952 1.00 88.56 89 ASN A N 1
ATOM 701 C CA . ASN A 1 89 ? -4.189 11.515 3.503 1.00 88.56 89 ASN A CA 1
ATOM 702 C C . ASN A 1 89 ? -4.355 12.809 2.691 1.00 88.56 89 ASN A C 1
ATOM 704 O O . ASN A 1 89 ? -5.439 13.391 2.700 1.00 88.56 89 ASN A O 1
ATOM 708 N N . LEU A 1 90 ? -3.297 13.252 2.006 1.00 90.19 90 LEU A N 1
ATOM 709 C CA . LEU A 1 90 ? -3.312 14.435 1.152 1.00 90.19 90 LEU A CA 1
ATOM 710 C C . LEU A 1 90 ? -3.914 14.173 -0.238 1.00 90.19 90 LEU A C 1
ATOM 712 O O . LEU A 1 90 ? -4.609 15.030 -0.774 1.00 90.19 90 LEU A O 1
ATOM 716 N N . SER A 1 91 ? -3.604 13.024 -0.843 1.00 87.81 91 SER A N 1
ATOM 717 C CA . SER A 1 91 ? -3.725 12.836 -2.298 1.00 87.81 91 SER A CA 1
ATOM 718 C C . SER A 1 91 ? -4.884 11.944 -2.718 1.00 87.81 91 SER A C 1
ATOM 720 O O . SER A 1 91 ? -5.268 11.970 -3.886 1.00 87.81 91 SER A O 1
ATOM 722 N N . HIS A 1 92 ? -5.436 11.140 -1.806 1.00 85.25 92 HIS A N 1
ATOM 723 C CA . HIS A 1 92 ? -6.522 10.223 -2.147 1.00 85.25 92 HIS A CA 1
ATOM 724 C C . HIS A 1 92 ? -7.739 10.426 -1.249 1.00 85.25 92 HIS A C 1
ATOM 726 O O . HIS A 1 92 ? -7.669 10.923 -0.131 1.00 85.25 92 HIS A O 1
ATOM 732 N N . THR A 1 93 ? -8.891 10.035 -1.775 1.00 76.50 93 THR A N 1
ATOM 733 C CA . THR A 1 93 ? -10.171 9.987 -1.050 1.00 76.50 93 THR A CA 1
ATOM 734 C C . THR A 1 93 ? -10.805 8.597 -1.121 1.00 76.50 93 THR A C 1
ATOM 736 O O . THR A 1 93 ? -11.787 8.311 -0.444 1.00 76.50 93 THR A O 1
ATOM 739 N N . LYS A 1 94 ? -10.237 7.696 -1.937 1.00 66.50 94 LYS A N 1
ATOM 740 C CA . LYS A 1 94 ? -10.753 6.347 -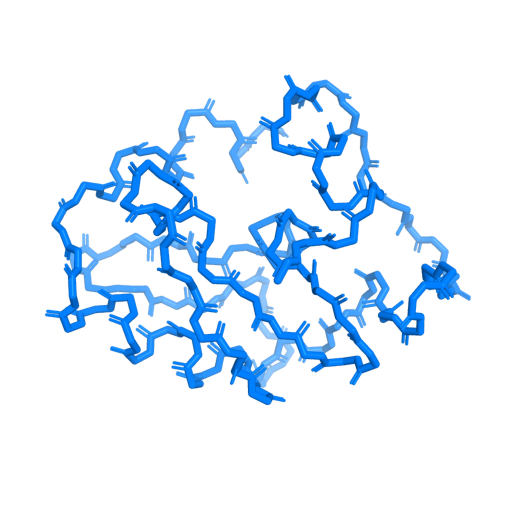2.214 1.00 66.50 94 LYS A CA 1
ATOM 741 C C . LYS A 1 94 ? -10.175 5.314 -1.246 1.00 66.50 94 LYS A C 1
ATOM 743 O O . LYS A 1 94 ? -9.540 4.340 -1.644 1.00 66.50 94 LYS A O 1
ATOM 748 N N . TRP A 1 95 ? -10.419 5.533 0.042 1.00 69.06 95 TRP A N 1
ATOM 749 C CA . TRP A 1 95 ? -9.919 4.698 1.139 1.00 69.06 95 TRP A CA 1
ATOM 750 C C . TRP A 1 95 ? -10.647 3.365 1.308 1.00 69.06 95 TRP A C 1
ATOM 752 O O . TRP A 1 95 ? -10.170 2.480 2.008 1.00 69.06 95 TRP A O 1
ATOM 762 N N . GLN A 1 96 ? -11.777 3.182 0.628 1.00 56.66 96 GLN A N 1
ATOM 763 C CA . GLN A 1 96 ? -12.582 1.957 0.684 1.00 56.66 96 GLN A CA 1
ATOM 764 C C . GLN A 1 96 ? -11.802 0.711 0.225 1.00 56.66 96 GLN A C 1
ATOM 766 O O . GLN A 1 96 ? -11.972 -0.360 0.799 1.00 56.66 96 GLN A O 1
ATOM 771 N N . MET A 1 97 ? -10.835 0.865 -0.692 1.00 58.91 97 MET A N 1
ATOM 772 C CA . MET A 1 97 ? -9.924 -0.218 -1.108 1.00 58.91 97 MET A CA 1
ATOM 773 C C . MET A 1 97 ? -9.013 -0.739 0.022 1.00 58.91 97 MET A C 1
ATOM 775 O O . MET A 1 97 ? -8.312 -1.738 -0.156 1.00 58.91 97 MET A O 1
ATOM 779 N N . LEU A 1 98 ? -8.982 -0.052 1.167 1.00 62.94 98 LEU A N 1
ATOM 780 C CA . LEU A 1 98 ? -8.263 -0.468 2.367 1.00 62.94 98 LEU A CA 1
ATOM 781 C C . LEU A 1 98 ? -9.083 -1.405 3.260 1.00 62.94 98 LEU A C 1
ATOM 783 O O . LEU A 1 98 ? -8.489 -2.126 4.046 1.00 62.94 98 LEU A O 1
ATOM 787 N N . HIS A 1 99 ? -10.418 -1.408 3.177 1.00 56.56 99 HIS 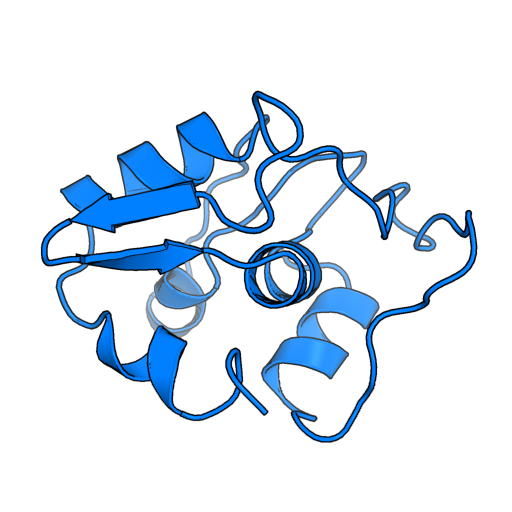A N 1
ATOM 788 C CA . HIS A 1 99 ? -11.256 -2.203 4.087 1.00 56.56 99 HIS A CA 1
ATOM 789 C C . HIS A 1 99 ? -11.498 -3.628 3.608 1.00 56.56 99 HIS A C 1
ATOM 791 O O . HIS A 1 99 ? -11.442 -4.544 4.423 1.00 56.56 99 HIS A O 1
ATOM 797 N N . ASP A 1 100 ? -11.745 -3.832 2.312 1.00 52.09 100 ASP A N 1
ATOM 798 C CA . ASP A 1 100 ? -12.354 -5.083 1.842 1.00 52.09 100 ASP A CA 1
ATOM 799 C C . ASP A 1 100 ? -11.527 -6.351 2.110 1.00 52.09 100 ASP A C 1
ATOM 801 O O . ASP A 1 100 ? -12.099 -7.437 2.145 1.00 52.09 100 ASP A O 1
ATOM 805 N N . ARG A 1 101 ? -10.201 -6.259 2.318 1.00 51.66 101 ARG A N 1
ATOM 806 C CA . ARG A 1 101 ? -9.352 -7.444 2.585 1.00 51.66 101 ARG A CA 1
ATOM 807 C C . ARG A 1 101 ? -8.141 -7.237 3.508 1.00 51.66 101 ARG A C 1
ATOM 809 O O . ARG A 1 101 ? -7.333 -8.151 3.634 1.00 51.66 101 ARG A O 1
ATOM 816 N N . ASP A 1 102 ? -7.976 -6.075 4.147 1.00 51.97 102 ASP A N 1
ATOM 817 C CA . ASP A 1 102 ? -6.901 -5.877 5.147 1.00 51.97 102 ASP A CA 1
ATOM 818 C C . ASP A 1 102 ? -7.356 -6.226 6.590 1.00 51.97 102 ASP A C 1
ATOM 820 O O . ASP A 1 102 ? -6.547 -6.126 7.511 1.00 51.97 102 ASP A O 1
ATOM 824 N N . ILE A 1 103 ? -8.621 -6.643 6.781 1.00 49.75 103 ILE A N 1
ATOM 825 C CA . ILE A 1 103 ? -9.239 -6.991 8.084 1.00 49.75 103 ILE A CA 1
ATOM 826 C C . ILE A 1 103 ? -9.504 -8.509 8.243 1.00 49.75 103 ILE A C 1
ATOM 82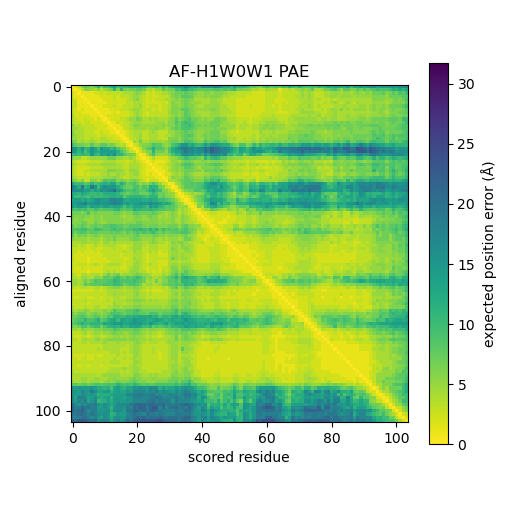8 O O . ILE A 1 103 ? -9.778 -8.951 9.355 1.00 49.75 103 ILE A O 1
ATOM 832 N N . SER A 1 104 ? -9.415 -9.312 7.171 1.00 43.72 104 SER A N 1
ATOM 833 C CA . SER A 1 104 ? -9.640 -10.772 7.228 1.00 43.72 104 SER A CA 1
ATOM 834 C C . SER A 1 104 ? -8.374 -11.565 7.519 1.00 43.72 104 SER A C 1
ATOM 836 O O . SER A 1 104 ? -7.381 -11.317 6.790 1.00 43.72 104 SER A O 1
#

pLDDT: mean 78.42, std 10.87, range [43.72, 91.38]

Foldseek 3Di:
DADPQLVCCVVPLVDDQDPDQDADPQQHGLCPQDPPNDQFDAAPPRFTCGSSNQSNFHHHNQWGWHPVCVVVVDTDIHNDPVSNRVCPNPPDDPRVSRPPRVVD

Secondary structure (DSSP, 8-state):
---HHHHHHHH-TTPPPP-SSPBPTTS-BSS---GGG-SEEEPGGG-EEEHHHHHHHEEETTEEE-GGGGGGT---EESSHHHHHHHHHHH---GGGGTTTT--

Mean pre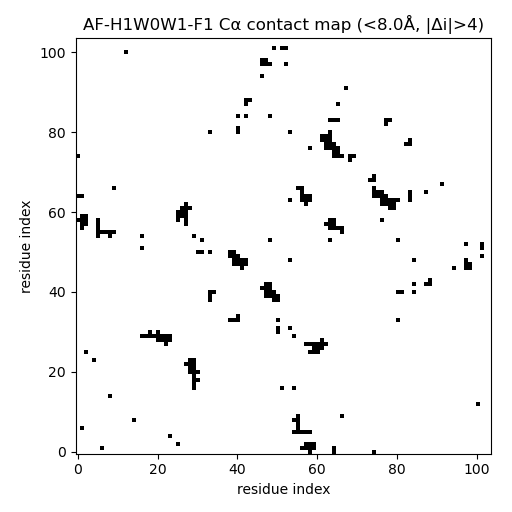dicted aligned error: 6.61 Å

Radius of gyration: 12.46 Å; Cα contacts (8 Å, |Δi|>4): 143; chains: 1; bounding box: 28×30×32 Å